Protein AF-A0A6N9V442-F1 (afdb_monomer_lite)

InterPro domains:
  IPR045402 GTPase-associated protein 1, N-terminal domain type 2 [PF20013] (1-128)

Sequence (157 aa):
MHYISAAPGDAEKTAGRFTAVGPGVSQALLAEIEPLVGYALPDGASDRPADAELRSLPQAFTYAALSDGSRLVGRTAPARGEGPAPVRFHAHAVHIPSGVPLPGDRLPVEAWRSPHWVSVTPVGGALPDPLGALPPGPAPVREGLDDFAVSRGPWLA

Secondary structure (DSSP, 8-state):
-EEES--TT--TTPPPEEEE--TT--HHHHHHHGGGS---PPTT--SS--HHHHHHSPPEEEEEE-TTS-EEEEEEEEEPPSTTPPPEEEEEEEEE-TTPPPTTS--GGGGTT-TT---SPPGGGPPPPP-S--PPPSPP--TTHHHHHHHHGGG--

Structure (mmCIF, N/CA/C/O backbone):
data_AF-A0A6N9V442-F1
#
_entry.id   AF-A0A6N9V442-F1
#
loop_
_atom_site.group_PDB
_atom_site.id
_atom_site.type_symbol
_atom_site.label_atom_id
_atom_site.label_alt_id
_atom_site.label_comp_id
_atom_site.label_asym_id
_atom_site.label_entity_id
_atom_site.label_seq_id
_atom_site.pdbx_PDB_ins_code
_atom_site.Cartn_x
_atom_site.Cartn_y
_atom_site.Cartn_z
_atom_site.occupancy
_atom_site.B_iso_or_equiv
_atom_site.auth_seq_id
_atom_site.auth_comp_id
_atom_site.auth_asym_id
_atom_site.auth_atom_id
_atom_site.pdbx_PDB_model_num
ATOM 1 N N . MET A 1 1 ? -1.921 8.055 2.533 1.00 93.50 1 MET A N 1
ATOM 2 C CA . MET A 1 1 ? -0.506 8.481 2.553 1.00 93.50 1 MET A CA 1
ATOM 3 C C . MET A 1 1 ? 0.228 7.866 1.377 1.00 93.50 1 MET A C 1
ATOM 5 O O . MET A 1 1 ? -0.130 6.770 0.960 1.00 93.50 1 MET A O 1
ATOM 9 N N . HIS A 1 2 ? 1.232 8.567 0.858 1.00 95.19 2 HIS A N 1
ATOM 10 C CA . HIS A 1 2 ? 2.067 8.110 -0.250 1.00 95.19 2 HIS A CA 1
ATOM 11 C C . HIS A 1 2 ? 3.532 8.067 0.173 1.00 95.19 2 HIS A C 1
ATOM 13 O O . HIS A 1 2 ? 4.011 9.012 0.803 1.00 95.19 2 HIS A O 1
ATOM 19 N N . TYR A 1 3 ? 4.225 6.995 -0.199 1.00 95.19 3 TYR A N 1
ATOM 20 C CA . TYR A 1 3 ? 5.657 6.813 0.023 1.00 95.19 3 TYR A CA 1
ATOM 21 C C . TYR A 1 3 ? 6.328 6.376 -1.278 1.00 95.19 3 TYR A C 1
ATOM 23 O O . TYR A 1 3 ? 5.759 5.604 -2.053 1.00 95.19 3 TYR A O 1
ATOM 31 N N . ILE A 1 4 ? 7.529 6.885 -1.530 1.00 94.19 4 ILE A N 1
ATOM 32 C CA . ILE A 1 4 ? 8.328 6.546 -2.708 1.00 94.19 4 ILE A CA 1
ATOM 33 C C . ILE A 1 4 ? 9.733 6.160 -2.286 1.00 94.19 4 ILE A C 1
ATOM 35 O O . ILE A 1 4 ? 10.271 6.739 -1.347 1.00 94.19 4 ILE A O 1
ATOM 39 N N . SER A 1 5 ? 10.362 5.258 -3.033 1.00 93.12 5 SER A N 1
ATOM 40 C CA . SER A 1 5 ? 11.786 4.965 -2.841 1.00 93.12 5 SER A CA 1
ATOM 41 C C . SER A 1 5 ? 12.695 6.130 -3.244 1.00 93.12 5 SER A C 1
ATOM 43 O O . SER A 1 5 ? 13.758 6.304 -2.671 1.00 93.12 5 SER A O 1
ATOM 45 N N . ALA A 1 6 ? 12.302 6.890 -4.270 1.00 88.62 6 ALA A N 1
ATOM 46 C CA . ALA A 1 6 ? 13.021 8.045 -4.804 1.00 88.62 6 ALA A CA 1
ATOM 47 C C . ALA A 1 6 ? 12.112 8.787 -5.799 1.00 88.62 6 ALA A C 1
ATOM 49 O O . ALA A 1 6 ? 11.227 8.169 -6.398 1.00 88.62 6 ALA A O 1
ATOM 50 N N . ALA A 1 7 ? 12.328 10.084 -5.993 1.00 83.19 7 ALA A N 1
ATOM 51 C CA . ALA A 1 7 ? 11.679 10.872 -7.038 1.00 83.19 7 ALA A CA 1
ATOM 52 C C . ALA A 1 7 ? 12.527 10.947 -8.318 1.00 83.19 7 ALA A C 1
ATOM 54 O O . ALA A 1 7 ? 13.720 10.635 -8.296 1.00 83.19 7 ALA A O 1
ATOM 55 N N . PRO A 1 8 ? 11.924 11.417 -9.424 1.00 76.06 8 PRO A N 1
ATOM 56 C CA . PRO A 1 8 ? 12.649 11.973 -10.558 1.00 76.06 8 PRO A CA 1
ATOM 57 C C . PRO A 1 8 ? 13.870 12.819 -10.178 1.00 76.06 8 PRO A C 1
ATOM 59 O O . PRO A 1 8 ? 13.775 13.687 -9.312 1.00 76.06 8 PRO A O 1
ATOM 62 N N . GLY A 1 9 ? 15.009 12.564 -10.823 1.00 76.31 9 GLY A N 1
ATOM 63 C CA . GLY A 1 9 ? 16.275 13.271 -10.589 1.00 76.31 9 GLY A CA 1
ATOM 64 C C . GLY A 1 9 ? 17.030 12.934 -9.293 1.00 76.31 9 GLY A C 1
ATOM 65 O O . GLY A 1 9 ? 18.153 13.408 -9.118 1.00 76.31 9 GLY A O 1
ATOM 66 N N . ASP A 1 10 ? 16.473 12.112 -8.398 1.00 81.56 10 ASP A N 1
ATOM 67 C CA . ASP A 1 10 ? 17.186 11.682 -7.194 1.00 81.56 10 ASP A CA 1
ATOM 68 C C . ASP A 1 10 ? 18.344 10.730 -7.532 1.00 81.56 10 ASP A C 1
ATOM 70 O O . ASP A 1 10 ? 18.258 9.884 -8.428 1.00 81.56 10 ASP A O 1
ATOM 74 N N . ALA A 1 11 ? 19.414 10.809 -6.736 1.00 78.50 11 ALA A N 1
ATOM 75 C CA . ALA A 1 11 ? 20.532 9.879 -6.828 1.00 78.50 11 ALA A CA 1
ATOM 76 C C . ALA A 1 11 ? 20.089 8.413 -6.637 1.00 78.50 11 ALA A C 1
ATOM 78 O O . ALA A 1 11 ? 19.066 8.092 -6.024 1.00 78.50 11 ALA A O 1
ATOM 79 N N . GLU A 1 12 ? 20.893 7.479 -7.144 1.00 71.81 12 GLU A N 1
ATOM 80 C CA . GLU A 1 12 ? 20.567 6.048 -7.118 1.00 71.81 12 GLU A CA 1
ATOM 81 C C . GLU A 1 12 ? 20.314 5.525 -5.690 1.00 71.81 12 GLU A C 1
ATOM 83 O O . GLU A 1 12 ? 19.364 4.775 -5.469 1.00 71.81 12 GLU A O 1
ATOM 88 N N . LYS A 1 13 ? 21.085 6.013 -4.709 1.00 73.81 13 LYS A N 1
ATOM 89 C CA . LYS A 1 13 ? 21.051 5.590 -3.296 1.00 73.81 13 LYS A CA 1
ATOM 90 C C . LYS A 1 13 ? 20.214 6.489 -2.375 1.00 73.81 13 LYS A C 1
ATOM 92 O O . LYS A 1 13 ? 20.439 6.501 -1.167 1.00 73.81 13 LYS A O 1
ATOM 97 N N . THR A 1 14 ? 19.295 7.276 -2.923 1.00 81.00 14 THR A N 1
ATOM 98 C CA . THR A 1 14 ? 18.418 8.125 -2.109 1.00 81.00 14 THR A CA 1
ATOM 99 C C . THR A 1 14 ? 17.498 7.269 -1.241 1.00 81.00 14 THR A C 1
ATOM 101 O O . THR A 1 14 ? 16.924 6.291 -1.716 1.00 81.00 14 THR A O 1
ATOM 104 N N . ALA A 1 15 ? 17.385 7.634 0.038 1.00 84.50 15 ALA A N 1
ATOM 105 C CA . ALA A 1 15 ? 16.430 7.018 0.947 1.00 84.50 15 ALA A CA 1
ATOM 106 C C . ALA A 1 15 ? 14.997 7.369 0.526 1.00 84.50 15 ALA A C 1
ATOM 108 O O . ALA A 1 15 ? 14.737 8.467 0.019 1.00 84.50 15 ALA A O 1
ATOM 109 N N . GLY A 1 16 ? 14.072 6.441 0.757 1.00 90.94 16 GLY A N 1
ATOM 110 C CA . GLY A 1 16 ? 12.670 6.692 0.476 1.00 90.94 16 GLY A CA 1
ATOM 111 C C . GLY A 1 16 ? 12.089 7.790 1.363 1.00 90.94 16 GLY A C 1
ATOM 112 O O . GLY A 1 16 ? 12.674 8.206 2.364 1.00 90.94 16 GLY A O 1
ATOM 113 N N . ARG A 1 17 ? 10.939 8.320 0.951 1.00 93.94 17 ARG A N 1
ATOM 114 C CA . ARG A 1 17 ? 10.252 9.390 1.675 1.00 93.94 17 ARG A CA 1
ATOM 115 C C . ARG A 1 17 ? 8.749 9.328 1.509 1.00 93.94 17 ARG A C 1
ATOM 117 O O . ARG A 1 17 ? 8.236 8.968 0.447 1.00 93.94 17 ARG A O 1
ATOM 124 N N . PHE A 1 18 ? 8.047 9.798 2.533 1.00 94.31 18 PHE A N 1
ATOM 125 C CA . PHE A 1 18 ? 6.637 10.133 2.419 1.00 94.31 18 PHE A CA 1
ATOM 126 C C . PHE A 1 18 ? 6.471 11.410 1.592 1.00 94.31 18 PHE A C 1
ATOM 128 O O . PHE A 1 18 ? 7.097 12.430 1.873 1.00 94.31 18 PHE A O 1
ATOM 135 N N . THR A 1 19 ? 5.616 11.363 0.575 1.00 93.31 19 THR A N 1
ATOM 136 C CA . THR A 1 19 ? 5.294 12.526 -0.269 1.00 93.31 19 THR A CA 1
ATOM 137 C C . THR A 1 19 ? 3.969 13.172 0.107 1.00 93.31 19 THR A C 1
ATOM 139 O O . THR A 1 19 ? 3.727 14.313 -0.267 1.00 93.31 19 THR A O 1
ATOM 142 N N . ALA A 1 20 ? 3.110 12.447 0.825 1.00 93.06 20 ALA A N 1
ATOM 143 C CA . ALA A 1 20 ? 1.845 12.951 1.341 1.00 93.06 20 ALA A CA 1
ATOM 144 C C . ALA A 1 20 ? 1.411 12.135 2.564 1.00 93.06 20 ALA A C 1
ATOM 146 O O . ALA A 1 20 ? 1.363 10.902 2.509 1.00 93.06 20 ALA A O 1
ATOM 147 N N . VAL A 1 21 ? 1.048 12.812 3.653 1.00 93.19 21 VAL A N 1
ATOM 148 C CA . VAL A 1 21 ? 0.637 12.191 4.920 1.00 93.19 21 VAL A CA 1
ATOM 149 C C . VAL A 1 21 ? -0.635 12.867 5.413 1.00 93.19 21 VAL A C 1
ATOM 151 O O . VAL A 1 21 ? -0.665 14.082 5.565 1.00 93.19 21 VAL A O 1
ATOM 154 N N . GLY A 1 22 ? -1.685 12.077 5.643 1.00 87.81 22 GLY A N 1
ATOM 155 C CA . GLY A 1 22 ? -2.949 12.590 6.170 1.00 87.81 22 GLY A CA 1
ATOM 156 C C . GLY A 1 22 ? -2.810 13.140 7.597 1.00 87.81 22 GLY A C 1
ATOM 157 O O . GLY A 1 22 ? -1.835 12.837 8.288 1.00 87.81 22 GLY A O 1
ATOM 158 N N . PRO A 1 23 ? -3.782 13.939 8.064 1.00 86.12 23 PRO A N 1
ATOM 159 C CA . PRO A 1 23 ? -3.767 14.464 9.425 1.00 86.12 23 PRO A CA 1
ATOM 160 C C . PRO A 1 23 ? -3.816 13.332 10.463 1.00 86.12 23 PRO A C 1
ATOM 162 O O . PRO A 1 23 ? -4.388 12.273 10.217 1.00 86.12 23 PRO A O 1
ATOM 165 N N . GLY A 1 24 ? -3.241 13.572 11.643 1.00 85.88 24 GLY A N 1
ATOM 166 C CA . GLY A 1 24 ? -3.309 12.638 12.776 1.00 85.88 24 GLY A CA 1
ATOM 167 C C . GLY A 1 24 ? -2.250 11.530 12.789 1.00 85.88 24 GLY A C 1
ATOM 168 O O . GLY A 1 24 ? -2.214 10.754 13.738 1.00 85.88 24 GLY A O 1
ATOM 169 N N . VAL A 1 25 ? -1.357 11.474 11.796 1.00 92.31 25 VAL A N 1
ATOM 170 C CA . VAL A 1 25 ? -0.231 10.526 11.767 1.00 92.31 25 VAL A CA 1
ATOM 171 C C . VAL A 1 25 ? 1.007 11.189 12.376 1.00 92.31 25 VAL A C 1
ATOM 173 O O . VAL A 1 25 ? 1.521 12.175 11.847 1.00 92.31 25 VAL A O 1
ATOM 176 N N . SER A 1 26 ? 1.480 10.669 13.510 1.00 93.81 26 SER A N 1
ATOM 177 C CA . SER A 1 26 ? 2.663 11.200 14.199 1.00 93.81 26 SER A CA 1
ATOM 178 C C . SER A 1 26 ? 3.970 10.775 13.516 1.00 93.81 26 SER A C 1
ATOM 180 O O . SER A 1 26 ? 4.008 9.797 12.775 1.00 93.81 26 SER A O 1
ATOM 182 N N . GLN A 1 27 ? 5.075 11.470 13.806 1.00 95.12 27 GLN A N 1
ATOM 183 C CA . GLN A 1 27 ? 6.405 11.079 13.309 1.00 95.12 27 GLN A CA 1
ATOM 184 C C . GLN A 1 27 ? 6.849 9.701 13.818 1.00 95.12 27 GLN A C 1
ATOM 186 O O . GLN A 1 27 ? 7.444 8.935 13.067 1.00 95.12 27 GLN A O 1
ATOM 191 N N . ALA A 1 28 ? 6.519 9.360 15.068 1.00 96.50 28 ALA A N 1
ATOM 192 C CA . ALA A 1 28 ? 6.793 8.031 15.611 1.00 96.50 28 ALA A CA 1
ATOM 193 C C . ALA A 1 28 ? 6.054 6.944 14.815 1.00 96.50 28 ALA A C 1
ATOM 195 O O . ALA A 1 28 ? 6.637 5.918 14.480 1.00 96.50 28 ALA A O 1
ATOM 196 N N . LEU A 1 29 ? 4.800 7.215 14.440 1.00 96.56 29 LEU A N 1
ATOM 197 C CA . LEU A 1 29 ? 4.011 6.297 13.631 1.00 96.56 29 LEU A CA 1
ATOM 198 C C . LEU A 1 29 ? 4.544 6.192 12.196 1.00 96.56 29 LEU A C 1
ATOM 200 O O . LEU A 1 29 ? 4.564 5.107 11.631 1.00 96.56 29 LEU A O 1
ATOM 204 N N . LEU A 1 30 ? 5.025 7.292 11.605 1.00 97.06 30 LEU A N 1
ATOM 205 C CA . LEU A 1 30 ? 5.681 7.251 10.292 1.00 97.06 30 LEU A CA 1
ATOM 206 C C . LEU A 1 30 ? 6.944 6.383 10.306 1.00 97.06 30 LEU A C 1
ATOM 208 O O . LEU A 1 30 ? 7.139 5.609 9.374 1.00 97.06 30 LEU A O 1
ATOM 212 N N . ALA A 1 31 ? 7.755 6.472 11.363 1.00 97.06 31 ALA A N 1
ATOM 213 C CA . ALA A 1 31 ? 8.943 5.634 11.523 1.00 97.06 31 ALA A CA 1
ATOM 214 C C . ALA A 1 31 ? 8.591 4.141 11.667 1.00 97.06 31 ALA A C 1
ATOM 216 O O . ALA A 1 31 ? 9.311 3.287 11.157 1.00 97.06 31 ALA A O 1
ATOM 217 N N . GLU A 1 32 ? 7.471 3.823 12.322 1.00 97.81 32 GLU A N 1
ATOM 218 C CA . GLU A 1 32 ? 6.941 2.456 12.401 1.00 97.81 32 GLU A CA 1
ATOM 219 C C . GLU A 1 32 ? 6.385 1.966 11.050 1.00 97.81 32 GLU A C 1
ATOM 221 O O . GLU A 1 32 ? 6.588 0.814 10.672 1.00 97.81 32 GLU A O 1
ATOM 226 N N . ILE A 1 33 ? 5.708 2.841 10.299 1.00 97.56 33 ILE A N 1
ATOM 227 C CA . ILE A 1 33 ? 5.073 2.522 9.010 1.00 97.56 33 ILE A CA 1
ATOM 228 C C . ILE A 1 33 ? 6.095 2.348 7.885 1.00 97.56 33 ILE A C 1
ATOM 230 O O . ILE A 1 33 ? 5.895 1.502 7.016 1.00 97.56 33 ILE A O 1
ATOM 234 N N . GLU A 1 34 ? 7.160 3.149 7.860 1.00 96.81 34 GLU A N 1
ATOM 235 C CA . GLU A 1 34 ? 8.152 3.168 6.780 1.00 96.81 34 GLU A CA 1
ATOM 236 C C . GLU A 1 34 ? 8.660 1.773 6.354 1.00 96.81 34 GLU A C 1
ATOM 238 O O . GLU A 1 34 ? 8.552 1.449 5.166 1.00 96.81 34 GLU A O 1
ATOM 243 N N . PRO A 1 35 ? 9.130 0.892 7.261 1.00 95.62 35 PRO A N 1
ATOM 244 C CA . PRO A 1 35 ? 9.566 -0.448 6.866 1.00 95.62 35 PRO A CA 1
ATOM 245 C C . PRO A 1 35 ? 8.431 -1.333 6.321 1.00 95.62 35 PRO A C 1
ATOM 247 O O . PRO A 1 35 ? 8.699 -2.258 5.557 1.00 95.62 35 PRO A O 1
ATOM 250 N N . LEU A 1 36 ? 7.167 -1.059 6.665 1.00 96.75 36 LEU A N 1
ATOM 251 C CA . LEU A 1 36 ? 5.995 -1.847 6.250 1.00 96.75 36 LEU A CA 1
ATOM 252 C C . LEU A 1 36 ? 5.503 -1.516 4.832 1.00 96.75 36 LEU A C 1
ATOM 254 O O . LEU A 1 36 ? 4.731 -2.283 4.248 1.00 96.75 36 LEU A O 1
ATOM 258 N N . VAL A 1 37 ? 5.911 -0.364 4.295 1.00 95.56 37 VAL A N 1
ATOM 259 C CA . VAL A 1 37 ? 5.542 0.105 2.948 1.00 95.56 37 VAL A CA 1
ATOM 260 C C . VAL A 1 37 ? 6.687 -0.018 1.943 1.00 95.56 37 VAL A C 1
ATOM 262 O O . VAL A 1 37 ? 6.512 0.322 0.770 1.00 95.56 37 VAL A O 1
ATOM 265 N N . GLY A 1 38 ? 7.842 -0.518 2.385 1.00 93.31 38 GLY A N 1
ATOM 266 C CA . GLY A 1 38 ? 8.981 -0.812 1.529 1.00 93.31 38 GLY A CA 1
ATOM 267 C C . GLY A 1 38 ? 8.687 -1.901 0.496 1.00 93.31 38 GLY A C 1
ATOM 268 O O . GLY A 1 38 ? 7.724 -2.661 0.597 1.00 93.31 38 GLY A O 1
ATOM 269 N N . TYR A 1 39 ? 9.546 -1.984 -0.515 1.00 92.94 39 TYR A N 1
ATOM 270 C CA . TYR A 1 39 ? 9.494 -3.037 -1.519 1.00 92.94 39 TYR A CA 1
ATOM 271 C C . TYR A 1 39 ? 10.902 -3.509 -1.850 1.00 92.94 39 TYR A C 1
ATOM 273 O O . TYR A 1 39 ? 11.774 -2.708 -2.193 1.00 92.94 39 TYR A O 1
ATOM 281 N N . ALA A 1 40 ? 11.100 -4.819 -1.756 1.00 90.75 40 ALA A N 1
ATOM 282 C CA . ALA A 1 40 ? 12.301 -5.495 -2.211 1.00 90.75 40 ALA A CA 1
ATOM 283 C C . ALA A 1 40 ? 11.996 -6.216 -3.524 1.00 90.75 40 ALA A C 1
ATOM 285 O O . ALA A 1 40 ? 10.935 -6.826 -3.679 1.00 90.75 40 ALA A O 1
ATOM 286 N N . LEU A 1 41 ? 12.931 -6.145 -4.471 1.00 90.50 41 LEU A N 1
ATOM 287 C CA . LEU A 1 41 ? 12.843 -6.950 -5.682 1.00 90.50 41 LEU A CA 1
ATOM 288 C C . LEU A 1 41 ? 12.950 -8.441 -5.326 1.00 90.50 41 LEU A C 1
ATOM 290 O O . LEU A 1 41 ? 13.760 -8.788 -4.466 1.00 90.50 41 LEU A O 1
ATOM 294 N N . PRO A 1 42 ? 12.175 -9.319 -5.989 1.00 90.06 42 PRO A N 1
ATOM 295 C CA . PRO A 1 42 ? 12.368 -10.758 -5.868 1.00 90.06 42 PRO A CA 1
ATOM 296 C C . PRO A 1 42 ? 13.789 -11.168 -6.256 1.00 90.06 42 PRO A C 1
ATOM 298 O O . PRO A 1 42 ? 14.386 -10.576 -7.160 1.00 90.06 42 PRO A O 1
ATOM 301 N N . ASP A 1 43 ? 14.301 -12.222 -5.628 1.00 89.00 43 ASP A N 1
ATOM 302 C CA . ASP A 1 43 ? 15.616 -12.761 -5.964 1.00 89.00 43 ASP A CA 1
ATOM 303 C C . ASP A 1 43 ? 15.700 -13.130 -7.451 1.00 89.00 43 ASP A C 1
ATOM 305 O O . ASP A 1 43 ? 14.809 -13.770 -8.014 1.00 89.00 43 ASP A O 1
ATOM 309 N N . GLY A 1 44 ? 16.781 -12.697 -8.101 1.00 87.94 44 GLY A N 1
ATOM 310 C CA . GLY A 1 44 ? 17.004 -12.915 -9.532 1.00 87.94 44 GLY A CA 1
ATOM 311 C C . GLY A 1 44 ? 16.213 -11.990 -10.463 1.00 87.94 44 GLY A C 1
ATOM 312 O O . GLY A 1 44 ? 16.430 -12.045 -11.674 1.00 87.94 44 GLY A O 1
ATOM 313 N N . ALA A 1 45 ? 15.340 -11.117 -9.945 1.00 89.56 45 ALA A N 1
ATOM 314 C CA . ALA A 1 45 ? 14.733 -10.070 -10.758 1.00 89.56 45 ALA A CA 1
ATOM 315 C C . ALA A 1 45 ? 15.792 -9.041 -11.181 1.00 89.56 45 ALA A C 1
ATOM 317 O O . ALA A 1 45 ? 16.645 -8.638 -10.387 1.00 89.56 45 ALA A O 1
ATOM 318 N N . SER A 1 46 ? 15.721 -8.594 -12.436 1.00 89.00 46 SER A N 1
ATOM 319 C CA . SER A 1 46 ? 16.574 -7.506 -12.910 1.00 89.00 46 SER A CA 1
ATOM 320 C C . SER A 1 46 ? 16.267 -6.218 -12.146 1.00 89.00 46 SER A C 1
ATOM 322 O O . SER A 1 46 ? 15.105 -5.871 -11.924 1.00 89.00 46 SER A O 1
ATOM 324 N N . ASP A 1 47 ? 17.317 -5.479 -11.798 1.00 87.00 47 ASP A N 1
ATOM 325 C CA . ASP A 1 47 ? 17.224 -4.114 -11.288 1.00 87.00 47 ASP A CA 1
ATOM 326 C C . ASP A 1 47 ? 16.810 -3.114 -12.380 1.00 87.00 47 ASP A C 1
ATOM 328 O O . ASP A 1 47 ? 16.371 -2.014 -12.056 1.00 87.00 47 ASP A O 1
ATOM 332 N N . ARG A 1 48 ? 16.903 -3.486 -13.664 1.00 89.38 48 ARG A N 1
ATOM 333 C CA . ARG A 1 48 ? 16.551 -2.659 -14.830 1.00 89.38 48 ARG A CA 1
ATOM 334 C C . ARG A 1 48 ? 15.672 -3.428 -15.833 1.00 89.38 48 ARG A C 1
ATOM 336 O O . ARG A 1 48 ? 16.090 -3.661 -16.968 1.00 89.38 48 ARG A O 1
ATOM 343 N N . PRO A 1 49 ? 14.449 -3.816 -15.438 1.00 89.31 49 PRO A N 1
ATOM 344 C CA . PRO A 1 49 ? 13.550 -4.595 -16.274 1.00 89.31 49 PRO A CA 1
ATOM 345 C C . PRO A 1 49 ? 12.960 -3.770 -17.427 1.00 89.31 49 PRO A C 1
ATOM 347 O O . PRO A 1 49 ? 12.703 -2.562 -17.312 1.00 89.31 49 PRO A O 1
ATOM 350 N N . ALA A 1 50 ? 12.645 -4.451 -18.529 1.00 89.50 50 ALA A N 1
ATOM 351 C CA . ALA A 1 50 ? 11.815 -3.891 -19.594 1.00 89.50 50 ALA A CA 1
ATOM 352 C C . ALA A 1 50 ? 10.381 -3.599 -19.093 1.00 89.50 50 ALA A C 1
ATOM 354 O O . ALA A 1 50 ? 9.952 -4.088 -18.050 1.00 89.50 50 ALA A O 1
ATOM 355 N N . ASP A 1 51 ? 9.583 -2.832 -19.846 1.00 88.19 51 ASP A N 1
ATOM 356 C CA . ASP A 1 51 ? 8.228 -2.432 -19.409 1.00 88.19 51 ASP A CA 1
ATOM 357 C C . ASP A 1 51 ? 7.267 -3.608 -19.188 1.00 88.19 51 ASP A C 1
ATOM 359 O O . ASP A 1 51 ? 6.345 -3.534 -18.375 1.00 88.19 51 ASP A O 1
ATOM 363 N N . ALA A 1 52 ? 7.436 -4.693 -19.943 1.00 88.75 52 ALA A N 1
ATOM 364 C CA . ALA A 1 52 ? 6.650 -5.909 -19.755 1.00 88.75 52 ALA A CA 1
ATOM 365 C C . ALA A 1 52 ? 7.037 -6.631 -18.455 1.00 88.75 52 ALA A C 1
ATOM 367 O O . ALA A 1 52 ? 6.160 -7.022 -17.689 1.00 88.75 52 ALA A O 1
ATOM 368 N N . GLU A 1 53 ? 8.337 -6.735 -18.184 1.00 90.56 53 GLU A N 1
ATOM 369 C CA . GLU A 1 53 ? 8.878 -7.361 -16.977 1.00 90.56 53 GLU A CA 1
ATOM 370 C C . GLU A 1 53 ? 8.514 -6.552 -15.727 1.00 90.56 53 GLU A C 1
ATOM 372 O O . GLU A 1 53 ? 8.002 -7.116 -14.764 1.00 90.56 53 GLU A O 1
ATOM 377 N N . LEU A 1 54 ? 8.651 -5.223 -15.770 1.00 90.94 54 LEU A N 1
ATOM 378 C CA . LEU A 1 54 ? 8.247 -4.329 -14.681 1.00 90.94 54 LEU A CA 1
ATOM 379 C C . LEU A 1 54 ? 6.768 -4.510 -14.312 1.00 90.94 54 LEU A C 1
ATOM 381 O O . LEU A 1 54 ? 6.432 -4.577 -13.134 1.00 90.94 54 LEU A O 1
ATOM 385 N N . ARG A 1 55 ? 5.882 -4.631 -15.311 1.00 89.75 55 ARG A N 1
ATOM 386 C CA . ARG A 1 55 ? 4.446 -4.884 -15.094 1.00 89.75 55 ARG A CA 1
ATOM 387 C C . ARG A 1 55 ? 4.146 -6.285 -14.559 1.00 89.75 55 ARG A C 1
ATOM 389 O O . ARG A 1 55 ? 3.063 -6.489 -14.019 1.00 89.75 55 ARG A O 1
ATOM 396 N N . SER A 1 56 ? 5.066 -7.232 -14.737 1.00 90.69 56 SER A N 1
ATOM 397 C CA . SER A 1 56 ? 4.941 -8.601 -14.226 1.00 90.69 56 SER A CA 1
ATOM 398 C C . SER A 1 56 ? 5.459 -8.767 -12.795 1.00 90.69 56 SER A C 1
ATOM 400 O O . SER A 1 56 ? 5.137 -9.765 -12.152 1.00 90.69 56 SER A O 1
ATOM 402 N N . LEU A 1 57 ? 6.236 -7.801 -12.288 1.00 92.12 57 LEU A N 1
ATOM 403 C CA . LEU A 1 57 ? 6.739 -7.835 -10.920 1.00 92.12 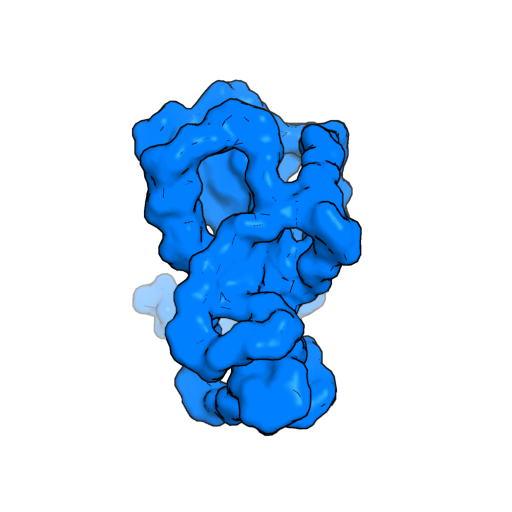57 LEU A CA 1
ATOM 404 C C . LEU A 1 57 ? 5.580 -7.804 -9.905 1.00 92.12 57 LEU A C 1
ATOM 406 O O . LEU A 1 57 ? 4.563 -7.137 -10.136 1.00 92.12 57 LEU A O 1
ATOM 410 N N . PRO A 1 58 ? 5.717 -8.523 -8.775 1.00 92.31 58 PRO A N 1
ATOM 411 C CA . PRO A 1 58 ? 4.659 -8.616 -7.784 1.00 92.31 58 PRO A CA 1
ATOM 412 C C . PRO A 1 58 ? 4.359 -7.251 -7.164 1.00 92.31 58 PRO A C 1
ATOM 414 O O . PRO A 1 58 ? 5.232 -6.407 -6.991 1.00 92.31 58 PRO A O 1
ATOM 417 N N . GLN A 1 59 ? 3.102 -7.051 -6.788 1.00 93.00 59 GLN A N 1
ATOM 418 C CA . GLN A 1 59 ? 2.704 -5.947 -5.921 1.00 93.00 59 GLN A CA 1
ATOM 419 C C . GLN A 1 59 ? 2.584 -6.498 -4.507 1.00 93.00 59 GLN A C 1
ATOM 421 O O . GLN A 1 59 ? 2.007 -7.569 -4.312 1.00 93.00 59 GLN A O 1
ATOM 426 N N . ALA A 1 60 ? 3.118 -5.775 -3.531 1.00 93.44 60 ALA A N 1
ATOM 427 C CA . ALA A 1 60 ? 2.916 -6.096 -2.130 1.00 93.44 60 ALA A CA 1
ATOM 428 C C . ALA A 1 60 ? 1.630 -5.425 -1.656 1.00 93.44 60 ALA A C 1
ATOM 430 O O . ALA A 1 60 ? 1.355 -4.278 -2.015 1.00 93.44 60 ALA A O 1
ATOM 431 N N . PHE A 1 61 ? 0.858 -6.108 -0.823 1.00 94.25 61 PHE A N 1
ATOM 432 C CA . PHE A 1 61 ? -0.144 -5.431 -0.021 1.00 94.25 61 PHE A CA 1
ATOM 433 C C . PHE A 1 61 ? -0.005 -5.812 1.438 1.00 94.25 61 PHE A C 1
ATOM 435 O O . PHE A 1 61 ? 0.290 -6.952 1.797 1.00 94.25 61 PHE A O 1
ATOM 442 N N . THR A 1 62 ? -0.174 -4.786 2.253 1.00 94.75 62 THR A N 1
ATOM 443 C CA . THR A 1 62 ? 0.181 -4.764 3.656 1.00 94.75 62 THR A CA 1
ATOM 444 C C . THR A 1 62 ? -1.095 -4.567 4.443 1.00 94.75 62 THR A C 1
ATOM 446 O O . THR A 1 62 ? -1.875 -3.659 4.159 1.00 94.75 62 THR A O 1
ATOM 449 N N . TYR A 1 63 ? -1.280 -5.398 5.459 1.00 94.75 63 TYR A N 1
ATOM 450 C CA . TYR A 1 63 ? -2.189 -5.131 6.557 1.00 94.75 63 TYR A CA 1
ATOM 451 C C . TYR A 1 63 ? -1.421 -5.346 7.857 1.00 94.75 63 TYR A C 1
ATOM 453 O O . TYR A 1 63 ? -0.914 -6.441 8.094 1.00 94.75 63 TYR A O 1
ATOM 461 N N . ALA A 1 64 ? -1.308 -4.302 8.673 1.00 96.38 64 ALA A N 1
ATOM 462 C CA . ALA A 1 64 ? -0.537 -4.338 9.909 1.00 96.38 64 ALA A CA 1
ATOM 463 C C . ALA A 1 64 ? -1.297 -3.655 11.046 1.00 96.38 64 ALA A C 1
ATOM 465 O O . ALA A 1 64 ? -1.914 -2.607 10.846 1.00 96.38 64 ALA A O 1
ATOM 466 N N . ALA A 1 65 ? -1.241 -4.247 12.237 1.00 96.38 65 ALA A N 1
ATOM 467 C CA . ALA A 1 65 ? -1.576 -3.552 13.473 1.00 96.38 65 ALA A CA 1
ATOM 468 C C . ALA A 1 65 ? -0.356 -2.738 13.918 1.00 96.38 65 ALA A C 1
ATOM 470 O O . ALA A 1 65 ? 0.763 -3.245 13.851 1.00 96.38 65 ALA A O 1
ATOM 471 N N . LEU A 1 66 ? -0.586 -1.498 14.341 1.00 97.19 66 LEU A N 1
ATOM 472 C CA . LEU A 1 66 ? 0.455 -0.582 14.799 1.00 97.19 66 LEU A CA 1
ATOM 473 C C . LEU A 1 66 ? 0.470 -0.507 16.332 1.00 97.19 66 LEU A C 1
ATOM 475 O O . LEU A 1 66 ? -0.493 -0.896 17.002 1.00 97.19 66 LEU A O 1
ATOM 479 N N . SER A 1 67 ? 1.568 -0.004 16.888 1.00 97.00 67 SER A N 1
ATOM 480 C CA . SER A 1 67 ? 1.829 0.044 18.332 1.00 97.00 67 SER A CA 1
ATOM 481 C C . SER A 1 67 ? 0.796 0.836 19.146 1.00 97.00 67 SER A C 1
ATOM 483 O O . SER A 1 67 ? 0.565 0.532 20.315 1.00 97.00 67 SER A O 1
ATOM 485 N N . ASP A 1 68 ? 0.123 1.808 18.529 1.00 95.25 68 ASP A N 1
ATOM 486 C CA . ASP A 1 68 ? -0.948 2.618 19.126 1.00 95.25 68 ASP A CA 1
ATOM 487 C C . ASP A 1 68 ? -2.349 1.968 19.025 1.00 95.25 68 ASP A C 1
ATOM 489 O O . ASP A 1 68 ? -3.365 2.582 19.364 1.00 95.25 68 ASP A O 1
ATOM 493 N N . GLY A 1 69 ? -2.425 0.724 18.539 1.00 95.69 69 GLY A N 1
ATOM 494 C CA . GLY A 1 69 ? -3.671 -0.012 18.308 1.00 95.69 69 GLY A CA 1
ATOM 495 C C . GLY A 1 69 ? -4.414 0.395 17.032 1.00 95.69 69 GLY A C 1
ATOM 496 O O . GLY A 1 69 ? -5.475 -0.163 16.730 1.00 95.69 69 GLY A O 1
ATOM 497 N N . SER A 1 70 ? -3.878 1.352 16.272 1.00 95.81 70 SER A N 1
ATOM 498 C CA . SER A 1 70 ? -4.348 1.664 14.928 1.00 95.81 70 SER A CA 1
ATOM 499 C C . SER A 1 70 ? -3.903 0.590 13.930 1.00 95.81 70 SER A C 1
ATOM 501 O O . SER A 1 70 ? -3.249 -0.400 14.276 1.00 95.81 70 SER A O 1
ATOM 503 N N . ARG A 1 71 ? -4.320 0.733 12.673 1.00 95.31 71 ARG A N 1
ATOM 504 C CA . ARG A 1 71 ? -3.982 -0.210 11.607 1.00 95.31 71 ARG A CA 1
ATOM 505 C C . ARG A 1 71 ? -3.506 0.510 10.361 1.00 95.31 71 ARG A C 1
ATOM 507 O O . ARG A 1 71 ? -3.932 1.624 10.063 1.00 95.31 71 ARG A O 1
ATOM 514 N N . LEU A 1 72 ? -2.676 -0.179 9.597 1.00 95.38 72 LEU A N 1
ATOM 515 C CA . LEU A 1 72 ? -2.263 0.205 8.260 1.00 95.38 72 LEU A CA 1
ATOM 516 C C . LEU A 1 72 ? -2.847 -0.788 7.260 1.00 95.38 72 LEU A C 1
ATOM 518 O O . LEU A 1 72 ? -2.732 -1.997 7.453 1.00 95.38 72 LEU A O 1
ATOM 522 N N . VAL A 1 73 ? -3.425 -0.283 6.175 1.00 94.62 73 VAL A N 1
ATOM 523 C CA . VAL A 1 73 ? -3.699 -1.071 4.972 1.00 94.62 73 VAL A CA 1
ATOM 524 C C . VAL A 1 73 ? -3.070 -0.369 3.777 1.00 94.62 73 VAL A C 1
ATOM 526 O O . VAL A 1 73 ? -3.185 0.846 3.654 1.00 94.62 73 VAL A O 1
ATOM 529 N N . GLY A 1 74 ? -2.375 -1.077 2.897 1.00 94.94 74 GLY A N 1
ATOM 530 C CA . GLY A 1 74 ? -1.689 -0.417 1.791 1.00 94.94 74 GLY A CA 1
ATOM 531 C C . GLY A 1 74 ? -1.283 -1.349 0.672 1.00 94.94 74 GLY A C 1
ATOM 532 O O . GLY A 1 74 ? -1.275 -2.566 0.832 1.00 94.94 74 GLY A O 1
ATOM 533 N N . ARG A 1 75 ? -0.923 -0.751 -0.462 1.00 95.75 75 ARG A N 1
ATOM 534 C CA . ARG A 1 75 ? -0.347 -1.439 -1.612 1.00 95.75 75 ARG A CA 1
ATOM 535 C C . ARG A 1 75 ? 0.942 -0.752 -2.029 1.00 95.75 75 ARG A C 1
ATOM 537 O O . ARG A 1 75 ? 0.943 0.458 -2.256 1.00 95.75 75 ARG A O 1
ATOM 544 N N . THR A 1 76 ? 1.990 -1.541 -2.211 1.00 96.56 76 THR A N 1
ATOM 545 C CA . THR A 1 76 ? 3.256 -1.100 -2.786 1.00 96.56 76 THR A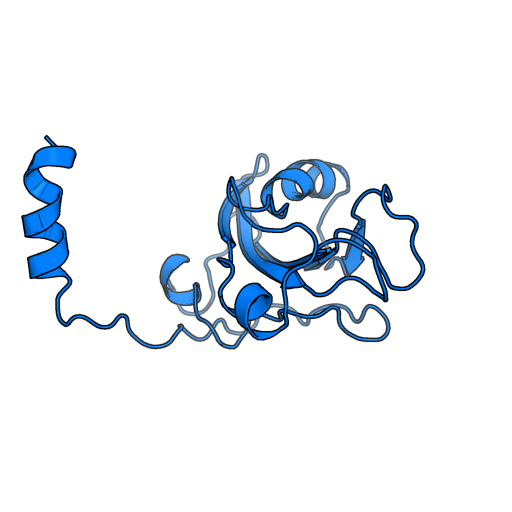 CA 1
ATOM 546 C C . THR A 1 76 ? 3.452 -1.757 -4.141 1.00 96.56 76 THR A C 1
ATOM 548 O O . THR A 1 76 ? 3.372 -2.978 -4.280 1.00 96.56 76 THR A O 1
ATOM 551 N N . ALA A 1 77 ? 3.680 -0.932 -5.157 1.00 94.06 77 ALA A N 1
ATOM 552 C CA . ALA A 1 77 ? 3.880 -1.364 -6.527 1.00 94.06 77 ALA A CA 1
ATOM 553 C C . ALA A 1 77 ? 5.277 -0.959 -7.020 1.00 94.06 77 ALA A C 1
ATOM 555 O O . ALA A 1 77 ? 5.722 0.163 -6.743 1.00 94.06 77 ALA A O 1
ATOM 556 N N . PRO A 1 78 ? 5.956 -1.834 -7.779 1.00 93.56 78 PRO A N 1
ATOM 557 C CA . PRO A 1 78 ? 7.178 -1.469 -8.470 1.00 93.56 78 PRO A CA 1
ATOM 558 C C . PRO A 1 78 ? 6.879 -0.368 -9.491 1.00 93.56 78 PRO A C 1
ATOM 560 O O . PRO A 1 78 ? 5.841 -0.355 -10.157 1.00 93.56 78 PRO A O 1
ATOM 563 N N . ALA A 1 79 ? 7.806 0.571 -9.599 1.00 90.81 79 ALA A N 1
ATOM 564 C CA . ALA A 1 79 ? 7.720 1.741 -10.450 1.00 90.81 79 ALA A CA 1
ATOM 565 C C . ALA A 1 79 ? 9.004 1.885 -11.268 1.00 90.81 79 ALA A C 1
ATOM 567 O O . ALA A 1 79 ? 10.089 1.456 -10.868 1.00 90.81 79 ALA A O 1
ATOM 568 N N . ARG A 1 80 ? 8.880 2.510 -12.437 1.00 87.25 80 ARG A N 1
ATOM 569 C CA . ARG A 1 80 ? 10.026 2.787 -13.299 1.00 87.25 80 ARG A CA 1
ATOM 570 C C . ARG A 1 80 ? 10.915 3.858 -12.659 1.00 87.25 80 ARG A C 1
ATOM 572 O O . ARG A 1 80 ? 10.415 4.894 -12.229 1.00 87.25 80 ARG A O 1
ATOM 579 N N . GLY A 1 81 ? 12.221 3.598 -12.611 1.00 81.50 81 GLY A N 1
ATOM 580 C CA . GLY A 1 81 ? 13.228 4.631 -12.377 1.00 81.50 81 GLY A CA 1
ATOM 581 C C . GLY A 1 81 ? 13.430 5.506 -13.616 1.00 81.50 81 GLY A C 1
ATOM 582 O O . GLY A 1 81 ? 13.090 5.110 -14.729 1.00 81.50 81 GLY A O 1
ATOM 583 N N . GLU A 1 82 ? 13.975 6.708 -13.445 1.00 76.44 82 GLU A N 1
ATOM 584 C CA . GLU A 1 82 ? 14.290 7.575 -14.584 1.00 76.44 82 GLU A CA 1
ATOM 585 C C . GLU A 1 82 ? 15.599 7.184 -15.272 1.00 76.44 82 GLU A C 1
ATOM 587 O O . GLU A 1 82 ? 16.617 6.940 -14.622 1.00 76.44 82 GLU A O 1
ATOM 592 N N . GLY A 1 83 ? 15.590 7.175 -16.608 1.00 75.50 83 GLY A N 1
ATOM 593 C CA . GLY A 1 83 ? 16.773 6.868 -17.409 1.00 75.50 83 GLY A CA 1
ATOM 594 C C . GLY A 1 83 ? 17.369 5.496 -17.050 1.00 75.50 83 GLY A C 1
ATOM 595 O O . GLY A 1 83 ? 16.647 4.502 -17.102 1.00 75.50 83 GLY A O 1
ATOM 596 N N . PRO A 1 84 ? 18.667 5.411 -16.699 1.00 73.00 84 PRO A N 1
ATOM 597 C CA . PRO A 1 84 ? 19.316 4.159 -16.312 1.00 73.00 84 PRO A CA 1
ATOM 598 C C . PRO A 1 84 ? 19.105 3.782 -14.833 1.00 73.00 84 PRO A C 1
ATOM 600 O O . PRO A 1 84 ? 19.751 2.845 -14.358 1.00 73.00 84 PRO A O 1
ATOM 603 N N . ALA A 1 85 ? 18.279 4.513 -14.076 1.00 80.00 85 ALA A N 1
ATOM 604 C CA . ALA A 1 85 ? 18.059 4.223 -12.662 1.00 80.00 85 ALA A CA 1
ATOM 605 C C . ALA A 1 85 ? 17.377 2.854 -12.46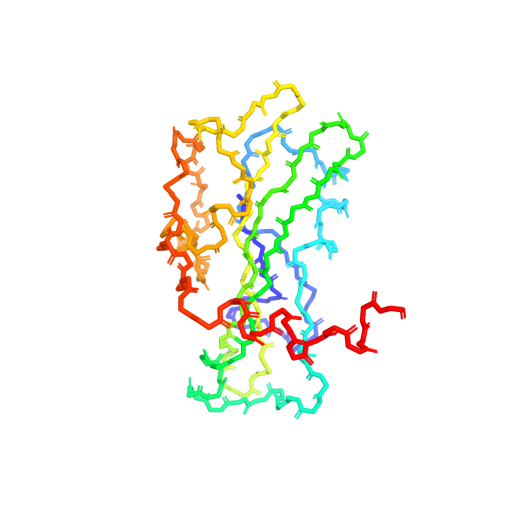3 1.00 80.00 85 ALA A C 1
ATOM 607 O O . ALA A 1 85 ? 16.555 2.450 -13.292 1.00 80.00 85 ALA A O 1
ATOM 608 N N . PRO A 1 86 ? 17.687 2.149 -11.361 1.00 87.12 86 PRO A N 1
ATOM 609 C CA . PRO A 1 86 ? 17.071 0.866 -11.056 1.00 87.12 86 PRO A CA 1
ATOM 610 C C . PRO A 1 86 ? 15.573 1.010 -10.748 1.00 87.12 86 PRO A C 1
ATOM 612 O O . PRO A 1 86 ? 15.055 2.122 -10.580 1.00 87.12 86 PRO A O 1
ATOM 615 N N . VAL A 1 87 ? 14.879 -0.127 -10.638 1.00 90.62 87 VAL A N 1
ATOM 616 C CA . VAL A 1 87 ? 13.477 -0.195 -10.204 1.00 90.62 87 VAL A CA 1
ATOM 617 C C . VAL A 1 87 ? 13.291 0.614 -8.926 1.00 90.62 87 VAL A C 1
ATOM 619 O O . VAL A 1 87 ? 14.029 0.490 -7.948 1.00 90.62 87 VAL A O 1
ATOM 622 N N . ARG A 1 88 ? 12.267 1.458 -8.956 1.00 92.50 88 ARG A N 1
ATOM 623 C CA . ARG A 1 88 ? 11.771 2.220 -7.817 1.00 92.50 88 ARG A CA 1
ATOM 624 C C . ARG A 1 88 ? 10.468 1.587 -7.342 1.00 92.50 88 ARG A C 1
ATOM 626 O O . ARG A 1 88 ? 10.003 0.594 -7.897 1.00 92.50 88 ARG A O 1
ATOM 633 N N . PHE A 1 89 ? 9.841 2.162 -6.332 1.00 94.12 89 PHE A N 1
ATOM 634 C CA . PHE A 1 89 ? 8.491 1.763 -5.957 1.00 94.12 89 PHE A CA 1
ATOM 635 C C . PHE A 1 89 ? 7.670 2.942 -5.461 1.00 94.12 89 PHE A C 1
ATOM 637 O O . PHE A 1 89 ? 8.199 3.966 -5.017 1.00 94.12 89 PHE A O 1
ATOM 644 N N . HIS A 1 90 ? 6.359 2.754 -5.538 1.00 95.38 90 HIS A N 1
ATOM 645 C CA . HIS A 1 90 ? 5.361 3.636 -4.966 1.00 95.38 90 HIS A CA 1
ATOM 646 C C . HIS A 1 90 ? 4.465 2.835 -4.027 1.00 95.38 90 HIS A C 1
ATOM 648 O O . HIS A 1 90 ? 3.927 1.798 -4.418 1.00 95.38 90 HIS A O 1
ATOM 654 N N . ALA A 1 91 ? 4.262 3.345 -2.819 1.00 96.19 91 ALA A N 1
ATOM 655 C CA . ALA A 1 91 ? 3.286 2.827 -1.881 1.00 96.19 91 ALA A CA 1
ATOM 656 C C . ALA A 1 91 ? 2.135 3.817 -1.696 1.00 96.19 91 ALA A C 1
ATOM 658 O O . ALA A 1 91 ? 2.355 4.998 -1.410 1.00 96.19 91 ALA A O 1
ATOM 659 N N . HIS A 1 92 ? 0.908 3.309 -1.798 1.00 95.75 92 HIS A N 1
ATOM 660 C CA . HIS A 1 92 ? -0.300 3.988 -1.348 1.00 95.75 92 HIS A CA 1
ATOM 661 C C . HIS A 1 92 ? -0.840 3.251 -0.122 1.00 95.75 92 HIS A C 1
ATOM 663 O O . HIS A 1 92 ? -1.189 2.075 -0.207 1.00 95.75 92 HIS A O 1
ATOM 669 N N . ALA A 1 93 ? -0.905 3.938 1.016 1.00 94.69 93 ALA A N 1
ATOM 670 C CA . ALA A 1 93 ? -1.359 3.360 2.276 1.00 94.69 93 ALA A CA 1
ATOM 671 C C . ALA A 1 93 ? -2.460 4.207 2.920 1.00 94.69 93 ALA A C 1
ATOM 673 O O . ALA A 1 93 ? -2.491 5.430 2.780 1.00 94.69 93 ALA A O 1
ATOM 674 N N . VAL A 1 94 ? -3.336 3.564 3.676 1.00 93.38 94 VAL A N 1
ATOM 675 C CA . VAL A 1 94 ? -4.380 4.175 4.491 1.00 93.38 94 VAL A CA 1
ATOM 676 C C . VAL A 1 94 ? -4.121 3.806 5.945 1.00 93.38 94 VAL A C 1
ATOM 678 O O . VAL A 1 94 ? -4.024 2.630 6.300 1.00 93.38 94 VAL A O 1
ATOM 681 N N . HIS A 1 95 ? -4.011 4.834 6.780 1.00 93.88 95 HIS A N 1
ATOM 682 C CA . HIS A 1 95 ? -3.998 4.698 8.231 1.00 93.88 95 HIS A CA 1
ATOM 683 C C . HIS A 1 95 ? -5.439 4.674 8.740 1.00 93.88 95 HIS A C 1
ATOM 685 O O . HIS A 1 95 ? -6.261 5.495 8.331 1.00 93.88 95 HIS A O 1
ATOM 691 N N . ILE A 1 96 ? -5.743 3.713 9.603 1.00 92.44 96 ILE A N 1
ATOM 692 C CA . ILE A 1 96 ? -7.061 3.500 10.191 1.00 92.44 96 ILE A CA 1
ATOM 693 C C . ILE A 1 96 ? -6.911 3.698 11.698 1.00 92.44 96 ILE A C 1
ATOM 695 O O . ILE A 1 96 ? -6.250 2.872 12.334 1.00 92.44 96 ILE A O 1
ATOM 699 N N . PRO A 1 97 ? -7.512 4.747 12.287 1.00 92.62 97 PRO A N 1
ATOM 700 C CA . PRO A 1 97 ? -7.400 5.003 13.716 1.00 92.62 97 PRO A CA 1
ATOM 701 C C . PRO A 1 97 ? -7.873 3.825 14.576 1.00 92.62 97 PRO A C 1
ATOM 703 O O . PRO A 1 97 ? -8.718 3.022 14.168 1.00 92.62 97 PRO A O 1
ATOM 706 N N . SER A 1 98 ? -7.341 3.741 15.796 1.00 93.88 98 SER A N 1
ATOM 707 C CA . SER A 1 98 ? -7.751 2.721 16.763 1.00 93.88 98 SER A CA 1
ATOM 708 C C . SER A 1 98 ? -9.269 2.752 16.988 1.00 93.88 98 SER A C 1
ATOM 710 O O . SER A 1 98 ? -9.879 3.816 17.084 1.00 93.88 98 SER A O 1
ATOM 712 N N . GLY A 1 99 ? -9.892 1.573 17.014 1.00 91.19 99 GLY A N 1
ATOM 713 C CA . GLY A 1 99 ? -11.344 1.420 17.163 1.00 91.19 99 GLY A CA 1
ATOM 714 C C . GLY A 1 99 ? -12.189 1.746 15.922 1.00 91.19 99 GLY A C 1
ATOM 715 O O . GLY A 1 99 ? -13.385 1.472 15.937 1.00 91.19 99 GLY A O 1
ATOM 716 N N . VAL A 1 100 ? -11.606 2.263 14.834 1.00 90.81 100 VAL A N 1
ATOM 717 C CA . VAL A 1 100 ? -12.352 2.599 13.607 1.00 90.81 100 VAL A CA 1
ATOM 718 C C . VAL A 1 100 ? -12.340 1.410 12.636 1.00 90.81 100 VAL A C 1
ATOM 720 O O . VAL A 1 100 ? -11.257 0.951 12.259 1.00 90.81 100 VAL A O 1
ATOM 723 N N . PRO A 1 101 ? -13.495 0.857 12.224 1.00 87.38 101 PRO A N 1
ATOM 724 C CA . PRO A 1 101 ? -13.533 -0.227 11.246 1.00 87.38 101 PRO A CA 1
ATOM 725 C C . PRO A 1 101 ? -13.179 0.270 9.837 1.00 87.38 101 PRO A C 1
ATOM 727 O O . PRO A 1 101 ? -13.210 1.466 9.548 1.00 87.38 101 PRO A O 1
ATOM 730 N N . LEU A 1 102 ? -12.862 -0.664 8.938 1.00 85.44 102 LEU A N 1
ATOM 731 C CA . LEU A 1 102 ? -12.813 -0.346 7.512 1.00 85.44 102 LEU A CA 1
ATOM 732 C C . LEU A 1 102 ? -14.215 0.046 7.015 1.00 85.44 102 LEU A C 1
ATOM 734 O O . LEU A 1 102 ? -15.196 -0.571 7.438 1.00 85.44 102 LEU A O 1
ATOM 738 N N . PRO A 1 103 ? -14.334 1.023 6.095 1.00 85.94 103 PRO A N 1
ATOM 739 C CA . PRO A 1 103 ? -15.623 1.388 5.521 1.00 85.94 103 PRO A CA 1
ATOM 740 C C . PRO A 1 103 ? -16.352 0.181 4.918 1.00 85.94 103 PRO A C 1
ATOM 742 O O . PRO A 1 103 ? -15.775 -0.581 4.140 1.00 85.94 103 PRO A O 1
ATOM 745 N N . GLY A 1 104 ? -17.635 0.038 5.255 1.00 82.44 104 GLY A N 1
ATOM 746 C CA . GLY A 1 104 ? -18.487 -1.045 4.759 1.00 82.44 104 GLY A CA 1
ATOM 747 C C . GLY A 1 104 ? -18.253 -2.405 5.422 1.00 82.44 104 GLY A C 1
ATOM 748 O O . GLY A 1 104 ? -18.543 -3.414 4.782 1.00 82.44 104 GLY A O 1
ATOM 749 N N . ASP A 1 105 ? -17.704 -2.428 6.645 1.00 80.31 105 ASP A N 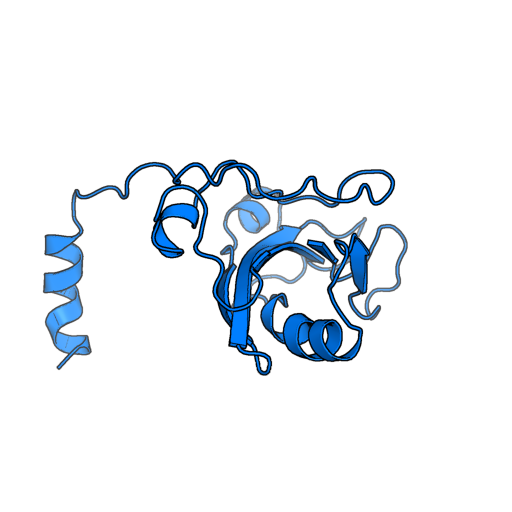1
ATOM 750 C CA . ASP A 1 105 ? -17.440 -3.632 7.454 1.00 80.31 105 ASP A CA 1
ATOM 751 C C . ASP A 1 105 ? -16.651 -4.717 6.702 1.00 80.31 105 ASP A C 1
ATOM 753 O O . ASP A 1 105 ? -16.840 -5.920 6.886 1.00 80.31 105 ASP A O 1
ATOM 757 N N . ARG A 1 106 ? -15.756 -4.271 5.816 1.00 81.50 106 ARG A N 1
ATOM 758 C CA . ARG A 1 106 ? -14.967 -5.133 4.936 1.00 81.50 106 ARG A CA 1
ATOM 759 C C . ARG A 1 106 ? -13.754 -5.718 5.635 1.00 81.50 106 ARG A C 1
ATOM 761 O O . ARG A 1 106 ? -13.124 -5.083 6.484 1.00 81.50 106 ARG A O 1
ATOM 768 N N . LEU A 1 107 ? -13.362 -6.906 5.187 1.00 86.12 107 LEU A N 1
ATOM 769 C CA . LEU A 1 107 ? -12.064 -7.470 5.515 1.00 86.12 107 LEU A CA 1
ATOM 770 C C . LEU A 1 107 ? -10.977 -6.751 4.701 1.00 86.12 107 LEU A C 1
ATOM 772 O O . LEU A 1 107 ? -11.168 -6.512 3.506 1.00 86.12 107 LEU A O 1
ATOM 776 N N . PRO A 1 108 ? -9.796 -6.476 5.284 1.00 86.69 108 PRO A N 1
ATOM 777 C CA . PRO A 1 108 ? -8.699 -5.832 4.563 1.00 86.69 108 PRO A CA 1
ATOM 778 C C . PRO A 1 108 ? -8.353 -6.535 3.247 1.00 86.69 108 PRO A C 1
ATOM 780 O O . PRO A 1 108 ? -8.163 -5.879 2.227 1.00 86.69 108 PRO A O 1
ATOM 783 N N . VAL A 1 109 ? -8.340 -7.872 3.242 1.00 86.31 109 VAL A N 1
ATOM 784 C CA . VAL A 1 109 ? -7.993 -8.675 2.059 1.00 86.31 109 VAL A CA 1
ATOM 785 C C . VAL A 1 109 ? -8.928 -8.435 0.867 1.00 86.31 109 VAL A C 1
ATOM 787 O O . VAL A 1 109 ? -8.484 -8.510 -0.277 1.00 86.31 109 VAL A O 1
ATOM 790 N N . GLU A 1 110 ? -10.193 -8.066 1.097 1.00 87.81 110 GLU A N 1
ATOM 791 C CA . GLU A 1 110 ? -11.131 -7.733 0.015 1.00 87.81 110 GLU A CA 1
ATOM 792 C C . GLU A 1 110 ? -10.685 -6.488 -0.761 1.00 87.81 110 GLU A C 1
ATOM 794 O O . GLU A 1 110 ? -11.008 -6.334 -1.939 1.00 87.81 110 GLU A O 1
ATOM 799 N N . ALA A 1 111 ? -9.894 -5.616 -0.135 1.00 88.38 111 ALA A N 1
ATOM 800 C CA . ALA A 1 111 ? -9.349 -4.435 -0.775 1.00 88.38 111 ALA A CA 1
ATOM 801 C C . ALA A 1 111 ? -8.081 -4.716 -1.592 1.00 88.38 111 ALA A C 1
ATOM 803 O O . ALA A 1 111 ? -7.657 -3.817 -2.30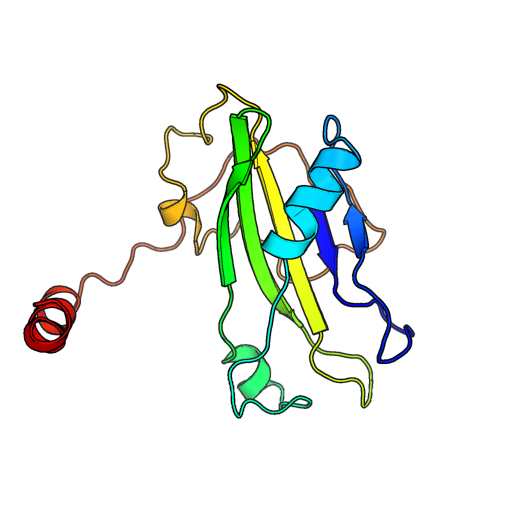5 1.00 88.38 111 ALA A O 1
ATOM 804 N N . TRP A 1 112 ? -7.475 -5.912 -1.559 1.00 87.94 112 TRP A N 1
ATOM 805 C CA . TRP A 1 112 ? -6.166 -6.192 -2.187 1.00 87.94 112 TRP A CA 1
ATOM 806 C C . TRP A 1 112 ? -6.053 -5.687 -3.644 1.00 87.94 112 TRP A C 1
ATOM 808 O O . TRP A 1 112 ? -5.087 -5.019 -4.016 1.00 87.94 112 TRP A O 1
ATOM 818 N N . ARG A 1 113 ? -7.085 -5.923 -4.467 1.00 88.81 113 ARG A N 1
ATOM 819 C CA . ARG A 1 113 ? -7.175 -5.439 -5.864 1.00 88.81 113 ARG A CA 1
ATOM 820 C C . ARG A 1 113 ? -8.160 -4.288 -6.060 1.00 88.81 113 ARG A C 1
ATOM 822 O O . ARG A 1 113 ? -8.648 -4.082 -7.168 1.00 88.81 113 ARG A O 1
ATOM 829 N N . SER A 1 114 ? -8.465 -3.554 -4.996 1.00 90.94 114 SER A N 1
ATOM 830 C CA . SER A 1 114 ? -9.336 -2.387 -5.058 1.00 90.94 114 SER A CA 1
ATOM 831 C C . SER A 1 114 ? -8.838 -1.382 -6.105 1.00 90.94 114 SER A C 1
ATOM 833 O O . SER A 1 114 ? -7.630 -1.112 -6.161 1.00 90.94 114 SER A O 1
ATOM 835 N N . PRO A 1 115 ? -9.738 -0.771 -6.898 1.00 90.50 115 PRO A N 1
ATOM 836 C CA . PRO A 1 115 ? -9.379 0.339 -7.778 1.00 90.50 115 PRO A CA 1
ATOM 837 C C . PRO A 1 115 ? -8.991 1.610 -7.006 1.00 90.50 115 PRO A C 1
ATOM 839 O O . PRO A 1 115 ? -8.488 2.551 -7.609 1.00 90.50 115 PRO A O 1
ATOM 842 N N . HIS A 1 116 ? -9.196 1.647 -5.685 1.00 90.38 116 HIS A N 1
ATOM 843 C CA . HIS A 1 116 ? -8.774 2.756 -4.828 1.00 90.38 116 HIS A CA 1
ATOM 844 C C . 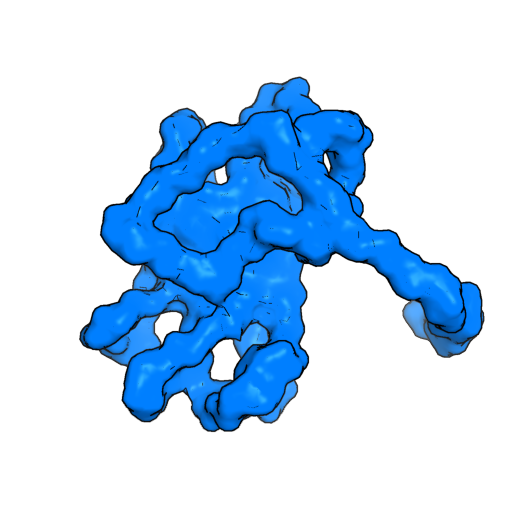HIS A 1 116 ? -7.247 2.928 -4.772 1.00 90.38 116 HIS A C 1
ATOM 846 O O . HIS A 1 116 ? -6.735 4.015 -4.507 1.00 90.38 116 HIS A O 1
ATOM 852 N N . TRP A 1 117 ? -6.490 1.854 -4.995 1.00 92.19 117 TRP A N 1
ATOM 853 C CA . TRP A 1 117 ? -5.040 1.904 -4.888 1.00 92.19 117 TRP A CA 1
ATOM 854 C C . TRP A 1 117 ? -4.396 2.622 -6.070 1.00 92.19 117 TRP A C 1
ATOM 856 O O . TRP A 1 117 ? -4.536 2.212 -7.226 1.00 92.19 117 TRP A O 1
ATOM 866 N N . VAL A 1 118 ? -3.583 3.623 -5.750 1.00 91.31 118 VAL A N 1
ATOM 867 C CA . VAL A 1 118 ? -2.769 4.365 -6.704 1.00 91.31 118 VAL A CA 1
ATOM 868 C C . VAL A 1 118 ? -1.390 3.702 -6.789 1.00 91.31 118 VAL A C 1
ATOM 870 O O . VAL A 1 118 ? -0.820 3.325 -5.770 1.00 91.31 118 VAL A O 1
ATOM 873 N N . SER A 1 119 ? -0.861 3.523 -8.003 1.00 87.12 119 SER A N 1
ATOM 874 C CA . SER A 1 119 ? 0.475 2.932 -8.241 1.00 87.12 119 SER A CA 1
ATOM 875 C C . SER A 1 119 ? 1.533 3.953 -8.656 1.00 87.12 119 SER A C 1
ATOM 877 O O . SER A 1 119 ? 2.665 3.583 -8.950 1.00 87.12 119 SER A O 1
ATOM 879 N N . VAL A 1 120 ? 1.161 5.228 -8.729 1.00 85.44 120 VAL A N 1
ATOM 880 C CA . VAL A 1 120 ? 2.028 6.330 -9.145 1.00 85.44 120 VAL A CA 1
ATOM 881 C C . VAL A 1 120 ? 1.887 7.489 -8.176 1.00 85.44 120 VAL A C 1
ATOM 883 O O . VAL A 1 120 ? 0.812 7.747 -7.642 1.00 85.44 120 VAL A O 1
ATOM 886 N N . THR A 1 121 ? 2.971 8.216 -7.957 1.00 83.81 121 THR A N 1
ATOM 887 C CA . THR A 1 121 ? 2.961 9.375 -7.066 1.00 83.81 121 THR A CA 1
ATOM 888 C C . THR A 1 121 ? 2.081 10.480 -7.642 1.00 83.81 121 THR A C 1
ATOM 890 O O . THR A 1 121 ? 2.334 10.907 -8.772 1.00 83.81 121 THR A O 1
ATOM 893 N N . PRO A 1 122 ? 1.071 10.974 -6.901 1.00 81.19 122 PRO A N 1
ATOM 894 C CA . PRO A 1 122 ? 0.261 12.093 -7.362 1.00 81.19 122 PRO A CA 1
ATOM 895 C C . PRO A 1 122 ? 1.114 13.337 -7.625 1.00 81.19 122 PRO A C 1
ATOM 897 O O . PRO A 1 122 ? 1.983 13.697 -6.824 1.00 81.19 122 PRO A O 1
ATOM 900 N N . VAL A 1 123 ? 0.847 14.015 -8.742 1.00 78.81 123 VAL A N 1
ATOM 901 C CA . VAL A 1 123 ? 1.520 15.271 -9.097 1.00 78.81 123 VAL A CA 1
ATOM 902 C C . VAL A 1 123 ? 1.230 16.323 -8.024 1.00 78.81 123 VAL A C 1
ATOM 904 O O . VAL A 1 123 ? 0.094 16.477 -7.583 1.00 78.81 123 VAL A O 1
ATOM 907 N N . GLY A 1 124 ? 2.269 17.036 -7.585 1.00 75.12 124 GLY A N 1
ATOM 908 C CA . GLY A 1 124 ? 2.151 18.081 -6.563 1.00 75.12 124 GLY A CA 1
ATOM 909 C C . GLY A 1 124 ? 2.014 17.573 -5.124 1.00 75.12 124 GLY A C 1
ATOM 910 O O . GLY A 1 124 ? 1.812 18.388 -4.232 1.00 75.12 124 GLY A O 1
ATOM 911 N N . GLY A 1 125 ? 2.130 16.260 -4.877 1.00 70.31 125 GLY A N 1
ATOM 912 C CA . GLY A 1 125 ? 2.077 15.709 -3.517 1.00 70.31 125 GLY A CA 1
ATOM 913 C C . GLY A 1 125 ? 0.715 15.887 -2.845 1.00 70.31 125 GLY A C 1
ATOM 914 O O . GLY A 1 125 ? 0.647 16.018 -1.624 1.00 70.31 125 GLY A O 1
ATOM 915 N N . ALA A 1 126 ? -0.357 15.927 -3.643 1.00 76.56 126 ALA A N 1
ATOM 916 C CA . ALA A 1 126 ? -1.712 16.111 -3.145 1.00 76.56 126 ALA A CA 1
ATOM 917 C C . ALA A 1 126 ? -2.025 15.116 -2.019 1.00 76.56 126 ALA A C 1
ATOM 919 O O . ALA A 1 126 ? -1.730 13.919 -2.114 1.00 76.56 126 ALA A O 1
ATOM 920 N N . LEU A 1 127 ? -2.611 15.636 -0.940 1.00 75.38 127 LEU A N 1
ATOM 921 C CA . LEU A 1 127 ? -3.074 14.811 0.163 1.00 75.38 127 LEU A CA 1
ATOM 922 C C . LEU A 1 127 ? -4.195 13.896 -0.336 1.00 75.38 127 LEU A C 1
ATOM 924 O O . LEU A 1 127 ? -5.111 14.385 -0.996 1.00 75.38 127 LEU A O 1
ATOM 928 N N . PRO A 1 128 ? -4.148 12.592 -0.019 1.00 71.44 128 PRO A N 1
ATOM 929 C CA . PRO A 1 128 ? -5.277 11.714 -0.275 1.00 71.44 128 PRO A CA 1
ATOM 930 C C . PRO A 1 128 ? -6.490 12.209 0.502 1.00 71.44 128 PRO A C 1
ATOM 932 O O . PRO A 1 128 ? -6.365 12.540 1.687 1.00 71.44 128 PRO A O 1
ATOM 935 N N . ASP A 1 129 ? -7.650 12.206 -0.146 1.00 75.88 129 ASP A N 1
ATOM 936 C CA . ASP A 1 129 ? -8.909 12.428 0.552 1.00 75.88 129 ASP A CA 1
ATOM 937 C C . ASP A 1 129 ? -9.077 11.391 1.676 1.00 75.88 129 ASP A C 1
ATOM 939 O O . ASP A 1 129 ? -8.627 10.243 1.539 1.00 75.88 129 ASP A O 1
ATOM 943 N N . PRO A 1 130 ? -9.731 11.756 2.794 1.00 79.56 130 PRO A N 1
ATOM 944 C CA . PRO A 1 130 ? -10.124 10.785 3.801 1.00 79.56 130 PRO A CA 1
ATOM 945 C C . PRO A 1 130 ? -10.871 9.610 3.165 1.00 79.56 130 PRO A C 1
ATOM 947 O O . PRO A 1 130 ? -11.709 9.792 2.278 1.00 79.56 130 PRO A O 1
ATOM 950 N N . LEU A 1 131 ? -10.579 8.394 3.630 1.00 83.31 131 LEU A N 1
ATOM 951 C CA . LEU A 1 131 ? -11.168 7.182 3.072 1.00 83.31 131 LEU A CA 1
ATOM 952 C C . LEU A 1 131 ? -12.672 7.116 3.395 1.00 83.31 131 LEU A C 1
ATOM 954 O O . LEU A 1 131 ? -13.069 6.604 4.438 1.00 83.31 131 LEU A O 1
ATOM 958 N N . GLY A 1 132 ? -13.512 7.620 2.488 1.00 82.50 132 GLY A N 1
ATOM 959 C CA . GLY A 1 132 ? -14.973 7.543 2.607 1.00 82.50 132 GLY A CA 1
ATOM 960 C C . GLY A 1 132 ? -15.550 6.184 2.196 1.00 82.50 132 GLY A C 1
ATOM 961 O O . GLY A 1 132 ? -16.578 5.759 2.715 1.00 82.50 132 GLY A O 1
ATOM 962 N N . ALA A 1 133 ? -14.881 5.482 1.282 1.00 85.44 133 ALA A N 1
ATOM 963 C CA . ALA A 1 133 ? -15.249 4.145 0.837 1.00 85.44 133 ALA A CA 1
ATOM 964 C C . ALA A 1 133 ? -14.008 3.391 0.352 1.00 85.44 133 ALA A C 1
ATOM 966 O O . ALA A 1 133 ? -13.121 3.983 -0.261 1.00 85.44 133 ALA A O 1
ATOM 967 N N . LEU A 1 134 ? -13.981 2.075 0.574 1.00 86.06 134 LEU A N 1
ATOM 968 C CA . LEU A 1 134 ? -12.959 1.186 0.031 1.00 86.06 134 LEU A CA 1
ATOM 969 C C . LEU A 1 134 ? -13.643 0.114 -0.825 1.00 86.06 134 LEU A C 1
ATOM 971 O O . LEU A 1 134 ? -14.089 -0.901 -0.287 1.00 86.06 134 LEU A O 1
ATOM 975 N N . PRO A 1 135 ? -13.806 0.344 -2.143 1.00 87.94 135 PRO A N 1
ATOM 976 C CA . PRO A 1 135 ? -14.443 -0.637 -3.009 1.00 87.94 135 PRO A CA 1
ATOM 977 C C . PRO A 1 135 ? -13.628 -1.937 -3.002 1.00 87.94 135 PRO A C 1
ATOM 979 O O . PRO A 1 135 ? -12.394 -1.871 -3.006 1.00 87.94 135 PRO A O 1
ATOM 982 N N . PRO A 1 136 ? -14.269 -3.115 -3.007 1.00 87.00 136 PRO A N 1
ATOM 983 C CA . PRO A 1 136 ? -13.539 -4.369 -3.095 1.00 87.00 136 PRO A CA 1
ATOM 984 C C . PRO A 1 136 ? -12.806 -4.468 -4.437 1.00 87.00 136 PRO A C 1
ATOM 986 O O . PRO A 1 136 ? -13.184 -3.846 -5.436 1.00 87.00 136 PRO A O 1
ATOM 989 N N . GLY A 1 137 ? -11.748 -5.271 -4.465 1.00 84.25 137 GLY A N 1
ATOM 990 C CA . GLY A 1 137 ? -11.176 -5.724 -5.723 1.00 84.25 137 GLY A CA 1
ATOM 991 C C . GLY A 1 137 ? -12.144 -6.625 -6.498 1.00 84.25 137 GLY A C 1
ATOM 992 O O . GLY A 1 137 ? -13.146 -7.087 -5.944 1.00 84.25 137 GLY A O 1
ATOM 993 N N . PRO A 1 138 ? -11.853 -6.909 -7.779 1.00 78.31 138 PRO A N 1
ATOM 994 C CA . PRO A 1 138 ? -12.555 -7.951 -8.513 1.00 78.31 138 PRO A CA 1
ATOM 995 C C . PRO A 1 138 ? -12.545 -9.247 -7.702 1.00 78.31 138 PRO A C 1
ATOM 997 O O . PRO A 1 138 ? -11.523 -9.594 -7.100 1.00 78.31 138 PRO A O 1
ATOM 1000 N N . ALA A 1 139 ? -13.687 -9.939 -7.697 1.00 69.06 139 ALA A N 1
ATOM 1001 C CA . ALA A 1 139 ? -13.833 -11.201 -6.992 1.00 69.06 139 ALA A CA 1
ATOM 1002 C C . ALA A 1 139 ? -12.681 -12.150 -7.371 1.00 69.06 139 ALA A C 1
ATOM 1004 O O . ALA A 1 139 ? -12.291 -12.194 -8.546 1.00 69.06 139 ALA A O 1
ATOM 1005 N N . PRO A 1 140 ? -12.111 -12.890 -6.404 1.00 63.19 140 PRO A N 1
ATOM 1006 C CA . PRO A 1 140 ? -11.113 -13.895 -6.722 1.00 63.19 140 PRO A CA 1
ATOM 1007 C C . PRO A 1 140 ? -11.701 -14.876 -7.735 1.00 63.19 140 PRO A C 1
ATOM 1009 O O . PRO A 1 140 ? -12.871 -15.259 -7.642 1.00 63.19 140 PRO A O 1
ATOM 1012 N N . VAL A 1 141 ? -10.883 -15.276 -8.708 1.00 60.84 141 VAL A N 1
ATOM 1013 C CA . VAL A 1 141 ? -11.230 -16.380 -9.601 1.00 60.84 141 VAL A CA 1
ATOM 1014 C C . VAL A 1 141 ? -11.334 -17.613 -8.708 1.00 60.84 141 VAL A C 1
ATOM 1016 O O . VAL A 1 141 ? -10.335 -18.075 -8.166 1.00 60.84 141 VAL A O 1
ATOM 1019 N N . ARG A 1 142 ? -12.564 -18.070 -8.455 1.00 60.06 142 ARG A N 1
ATOM 1020 C CA . ARG A 1 142 ? -12.825 -19.264 -7.636 1.00 60.06 142 ARG A CA 1
ATOM 1021 C C . ARG A 1 142 ? -12.427 -20.546 -8.363 1.00 60.06 142 ARG A C 1
ATOM 1023 O O . ARG A 1 142 ? -12.191 -21.560 -7.717 1.00 60.06 142 ARG A O 1
ATOM 1030 N N . GLU A 1 143 ? -12.369 -20.500 -9.690 1.00 60.75 143 GLU A N 1
ATOM 1031 C CA . GLU A 1 143 ? -11.960 -21.629 -10.519 1.00 60.75 143 GLU A CA 1
ATOM 1032 C C . GLU A 1 143 ? -10.512 -22.021 -10.210 1.00 60.75 143 GLU A C 1
ATOM 1034 O O . GLU A 1 143 ? -9.608 -21.187 -10.220 1.00 60.75 143 GLU A O 1
ATOM 1039 N N . GLY A 1 144 ? -10.309 -23.302 -9.901 1.00 63.34 144 GLY A N 1
ATOM 1040 C CA . GLY A 1 144 ? -8.997 -23.873 -9.606 1.00 63.34 144 GLY A CA 1
ATOM 1041 C C . GLY A 1 144 ? -8.458 -23.603 -8.197 1.00 63.34 144 GLY A C 1
ATOM 1042 O O . GLY A 1 144 ? -7.358 -24.061 -7.901 1.00 63.34 144 GLY A O 1
ATOM 1043 N N . LEU A 1 145 ? -9.188 -22.905 -7.309 1.00 77.44 145 LEU A N 1
ATOM 1044 C CA . LEU A 1 145 ? -8.736 -22.711 -5.920 1.00 77.44 145 LEU A CA 1
ATOM 1045 C C . LEU A 1 145 ? -8.728 -24.031 -5.139 1.00 77.44 145 LEU A C 1
ATOM 1047 O O . LEU A 1 145 ? -7.780 -24.296 -4.401 1.00 77.44 145 LEU A O 1
ATOM 1051 N N . ASP A 1 146 ? -9.749 -24.863 -5.342 1.00 78.81 146 ASP A N 1
ATOM 1052 C CA . ASP A 1 146 ? -9.828 -26.189 -4.727 1.00 78.81 146 ASP A CA 1
ATOM 1053 C C . ASP A 1 146 ? -8.703 -27.094 -5.255 1.00 78.81 146 ASP A C 1
ATOM 1055 O O . ASP A 1 146 ? -7.975 -27.696 -4.467 1.00 78.81 146 ASP A O 1
ATOM 1059 N N . ASP A 1 147 ? -8.471 -27.102 -6.573 1.00 80.69 147 ASP A N 1
ATOM 1060 C CA . ASP A 1 147 ? -7.369 -27.850 -7.196 1.00 80.69 147 ASP A CA 1
ATOM 1061 C C . ASP A 1 147 ? -5.999 -27.368 -6.699 1.00 80.69 147 ASP A C 1
ATOM 1063 O O . ASP A 1 147 ? -5.110 -28.170 -6.396 1.00 80.69 147 ASP A O 1
ATOM 1067 N N . PHE A 1 148 ? -5.825 -26.050 -6.556 1.00 80.75 148 PHE A N 1
ATOM 1068 C CA . PHE A 1 148 ? -4.624 -25.460 -5.979 1.00 80.75 148 PHE A CA 1
ATOM 1069 C C . PHE A 1 148 ? -4.424 -25.918 -4.530 1.00 80.75 148 PHE A C 1
ATOM 1071 O O . PHE A 1 148 ? -3.338 -26.402 -4.202 1.00 80.75 148 PHE A O 1
ATOM 1078 N N . ALA A 1 149 ? -5.449 -25.821 -3.678 1.00 84.00 149 ALA A N 1
ATOM 1079 C CA . ALA A 1 149 ? -5.382 -26.256 -2.284 1.00 84.00 149 ALA A CA 1
ATOM 1080 C C . ALA A 1 149 ? -5.031 -27.749 -2.170 1.00 84.00 149 ALA A C 1
ATOM 1082 O O . ALA A 1 149 ? -4.124 -28.108 -1.416 1.00 84.00 149 ALA A O 1
ATOM 1083 N N . VAL A 1 150 ? -5.663 -28.605 -2.982 1.00 86.44 150 VAL A N 1
ATOM 1084 C CA . VAL A 1 150 ? -5.354 -30.042 -3.056 1.00 86.44 150 VAL A CA 1
ATOM 1085 C C . VAL A 1 150 ? -3.899 -30.268 -3.480 1.00 86.44 150 VAL A C 1
ATOM 1087 O O . VAL A 1 150 ? -3.181 -31.022 -2.823 1.00 86.44 150 VAL A O 1
ATOM 1090 N N . SER A 1 151 ? -3.417 -29.573 -4.516 1.00 85.44 151 SER A N 1
ATOM 1091 C CA . SER A 1 151 ? -2.032 -29.717 -5.001 1.00 85.44 151 SER A CA 1
ATOM 1092 C C . SER A 1 151 ? -0.965 -29.300 -3.981 1.00 85.44 151 SER A C 1
ATOM 1094 O O . SER A 1 151 ? 0.167 -29.785 -4.029 1.00 85.44 151 SER A O 1
ATOM 1096 N N . ARG A 1 152 ? -1.311 -28.406 -3.046 1.00 88.38 152 ARG A N 1
ATOM 1097 C CA . ARG A 1 152 ? -0.416 -27.936 -1.980 1.00 88.38 152 ARG A CA 1
ATOM 1098 C C . ARG A 1 152 ? -0.547 -28.727 -0.683 1.00 88.38 152 ARG A C 1
ATOM 1100 O O . ARG A 1 152 ? 0.290 -28.532 0.190 1.00 88.38 152 ARG A O 1
ATOM 1107 N N . GLY A 1 153 ? -1.500 -29.656 -0.577 1.00 82.81 153 GLY A N 1
ATOM 1108 C CA . GLY A 1 153 ? -1.689 -30.520 0.595 1.00 82.81 153 GLY A CA 1
ATOM 1109 C C . GLY A 1 153 ? -0.395 -31.135 1.159 1.00 82.81 153 GLY A C 1
ATOM 1110 O O . GLY A 1 153 ? -0.180 -31.037 2.363 1.00 82.81 153 GLY A O 1
ATOM 1111 N N . PRO A 1 154 ? 0.528 -31.665 0.330 1.00 85.81 154 PRO A N 1
ATOM 1112 C CA . PRO A 1 154 ? 1.800 -32.217 0.814 1.00 85.81 154 PRO A CA 1
ATOM 1113 C C . PRO A 1 154 ? 2.770 -31.204 1.449 1.00 85.81 154 PRO A C 1
ATOM 1115 O O . PRO A 1 154 ? 3.728 -31.612 2.092 1.00 85.81 154 PRO A O 1
ATOM 1118 N N . TRP A 1 155 ? 2.562 -29.901 1.236 1.00 67.38 155 TRP A N 1
ATOM 1119 C CA . TRP A 1 155 ? 3.416 -28.807 1.724 1.00 67.38 155 TRP A CA 1
ATOM 1120 C C . TRP A 1 155 ? 2.827 -28.102 2.954 1.00 67.38 155 TRP A C 1
ATOM 1122 O O . TRP A 1 155 ? 3.460 -27.208 3.508 1.00 67.38 155 TRP A O 1
ATOM 1132 N N . LEU A 1 156 ? 1.594 -28.455 3.327 1.00 62.78 156 LEU A N 1
ATOM 1133 C CA . LEU A 1 156 ? 0.832 -27.850 4.422 1.00 62.78 156 LEU A CA 1
ATOM 1134 C C . LEU A 1 156 ? 0.652 -28.808 5.615 1.00 62.78 156 LEU A C 1
ATOM 1136 O O . LEU A 1 156 ? -0.052 -28.455 6.560 1.00 62.78 156 LEU A O 1
ATOM 1140 N N . ALA A 1 157 ? 1.246 -30.003 5.544 1.00 54.97 157 ALA A N 1
ATOM 1141 C CA . ALA A 1 157 ? 1.211 -31.046 6.568 1.00 54.97 157 ALA A CA 1
ATOM 1142 C C . ALA A 1 157 ? 2.476 -31.043 7.435 1.00 54.97 157 ALA A C 1
ATOM 1144 O O . ALA A 1 157 ? 3.565 -30.752 6.888 1.00 54.97 157 ALA A O 1
#

Radius of gyration: 17.24 Å; chains: 1; bounding box: 40×50×39 Å

Organism: Streptomyces microflavus (NCBI:txid1919)

pLDDT: mean 87.05, std 8.92, range [54.97, 97.81]

Foldseek 3Di:
DKKKCDDPPDDLNDGIDQLADDPPQDPVNCVVCVVQQDDDFPPPQDQQDDPVSLVVTDKDWDWDQDPQQKIKTKIKGWDDDPDRHGIMIMMDMDIGDHPGAAPPNDDSQQLHQWPPHDGDQDPPSDHDDHPPHRHGHPDPPPPCPVVVCVVCVVVVD